Protein AF-A0A5J4N8X3-F1 (afdb_monomer)

Secondary structure (DSSP, 8-state):
--SHHHHHHHHTTT----------TT--HHHHHHHHHHHHHHHHH-HHHHHHHHHHHHHHHTT-GGGHHHHHHHHHHHHHHHHHHHHT-

Solvent-accessible surface area (backbone atoms only — not comparable to full-atom values): 5347 Å² total; per-residue (Å²): 144,70,65,69,64,55,52,58,63,56,56,73,77,65,75,74,77,71,80,76,72,78,79,57,86,85,59,56,62,64,59,52,47,51,54,52,51,51,52,48,50,56,48,57,67,32,65,71,53,42,52,56,50,52,55,53,51,43,57,54,22,68,70,35,75,94,48,21,66,64,42,40,57,48,51,55,53,49,50,54,54,54,55,54,52,53,79,78,105

Mean predicted aligned error: 14.15 Å

Sequence (89 aa):
MRVILFCVLLSLWTVSAERSYIKADNIDVCETCHIAVGALRKLVADKQAREKIIEKVEMYCKMLLFWERQCIDLVEKIGQEVDKLEEFL

Foldseek 3Di:
DPPVVVCVVVVVPPPPPPPPPPPPPPDPPVVVCVVVVVVVLVCLLDPVSLVVVLVVQLVVLVVVVVCSVVSNVVSVVVSVVSVVVNVVD

Radius of gyration: 20.87 Å; Cα contacts (8 Å, |Δi|>4): 25; chains: 1; bounding box: 47×17×53 Å

Nearest PDB structures (foldseek):
  4cqi-assembly1_A  TM=3.815E-01  e=3.200E+00  Leishmania major
  8dk2-assembly1_D  TM=5.607E-01  e=9.230E+00  Pseudomonas aeruginosa PA14

InterPro domains:
  IPR007856 Saposin-like type B, region 1 [PF05184] (28-64)
  IPR011001 Saposin-like [SSF47862] (28-82)

Organism: NCBI:txid34504

Structure (mmCIF, N/CA/C/O backbone):
data_AF-A0A5J4N8X3-F1
#
_entry.id   AF-A0A5J4N8X3-F1
#
loop_
_atom_site.group_PDB
_atom_site.id
_atom_site.type_symbol
_atom_site.label_atom_id
_atom_site.label_alt_id
_atom_site.label_comp_id
_atom_site.label_asym_id
_atom_site.label_entity_id
_atom_site.label_seq_id
_atom_site.pdbx_PDB_ins_code
_atom_site.Cartn_x
_atom_site.Cartn_y
_atom_site.Cartn_z
_atom_site.occupancy
_atom_site.B_iso_or_equiv
_atom_site.auth_seq_id
_atom_site.auth_comp_id
_atom_site.auth_asym_id
_ato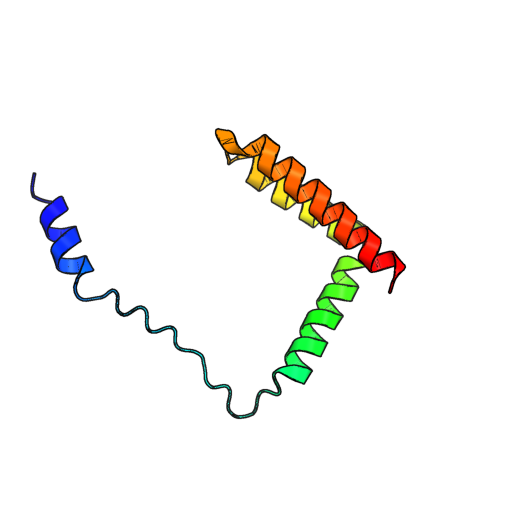m_site.auth_atom_id
_atom_site.pdbx_PDB_model_num
ATOM 1 N N . MET A 1 1 ? 30.921 2.137 32.092 1.00 48.62 1 MET A N 1
ATOM 2 C CA . MET A 1 1 ? 31.050 3.402 31.331 1.00 48.62 1 MET A CA 1
ATOM 3 C C . MET A 1 1 ? 32.271 3.353 30.396 1.00 48.62 1 MET A C 1
ATOM 5 O O . MET A 1 1 ? 33.229 4.074 30.608 1.00 48.62 1 MET A O 1
ATOM 9 N N . ARG A 1 2 ? 32.284 2.445 29.403 1.00 47.22 2 ARG A N 1
ATOM 10 C CA . ARG A 1 2 ? 33.369 2.291 28.396 1.00 47.22 2 ARG A CA 1
ATOM 11 C C . ARG A 1 2 ? 32.877 1.797 27.015 1.00 47.22 2 ARG A C 1
ATOM 13 O O . ARG A 1 2 ? 33.681 1.628 26.113 1.00 47.22 2 ARG A O 1
ATOM 20 N N . VAL A 1 3 ? 31.564 1.599 26.842 1.00 51.28 3 VAL A N 1
ATOM 21 C CA . VAL A 1 3 ? 30.952 1.054 25.608 1.00 51.28 3 VAL A CA 1
ATOM 22 C C . VAL A 1 3 ? 30.538 2.167 24.630 1.00 51.28 3 VAL A C 1
ATOM 24 O O . VAL A 1 3 ? 30.643 2.004 23.420 1.00 51.28 3 VAL A O 1
ATOM 27 N N . ILE A 1 4 ? 30.166 3.345 25.149 1.00 55.97 4 ILE A N 1
ATOM 28 C CA . ILE A 1 4 ? 29.742 4.507 24.343 1.00 55.97 4 ILE A CA 1
ATOM 29 C C . ILE A 1 4 ? 30.913 5.072 23.516 1.00 55.97 4 ILE A C 1
ATOM 31 O O . ILE A 1 4 ? 30.731 5.452 22.364 1.00 55.97 4 ILE A O 1
ATOM 35 N N . LEU A 1 5 ? 32.136 5.055 24.063 1.00 52.03 5 LEU A N 1
ATOM 36 C CA . LEU A 1 5 ? 33.324 5.603 23.394 1.00 52.03 5 LEU A CA 1
ATOM 37 C C . LEU A 1 5 ? 33.759 4.766 22.176 1.00 52.03 5 LEU A C 1
ATOM 39 O O . LEU A 1 5 ? 34.269 5.310 21.202 1.00 52.03 5 LEU A O 1
ATOM 43 N N . PHE A 1 6 ? 33.508 3.453 22.209 1.00 57.00 6 PHE A N 1
ATOM 44 C CA . PHE A 1 6 ? 33.803 2.547 21.096 1.00 57.00 6 PHE A CA 1
ATOM 45 C C . PHE A 1 6 ? 32.841 2.748 19.921 1.00 57.00 6 PHE A C 1
ATOM 47 O O . PHE A 1 6 ? 33.258 2.678 18.768 1.00 57.00 6 PHE A O 1
ATOM 54 N N . CYS A 1 7 ? 31.573 3.060 20.207 1.00 55.22 7 CYS A N 1
ATOM 55 C CA . CYS A 1 7 ? 30.573 3.315 19.172 1.00 55.22 7 CYS A CA 1
ATOM 56 C C . CYS A 1 7 ? 30.880 4.602 18.398 1.00 55.22 7 CYS A C 1
ATOM 58 O O . CYS A 1 7 ? 30.811 4.588 17.178 1.00 55.22 7 CYS A O 1
ATOM 60 N N . VAL A 1 8 ? 31.290 5.677 19.085 1.00 58.75 8 VAL A N 1
ATOM 61 C CA . VAL A 1 8 ? 31.572 6.980 18.450 1.00 58.75 8 VAL A CA 1
ATOM 62 C C . VAL A 1 8 ? 32.848 6.948 17.598 1.00 58.75 8 VAL A C 1
ATOM 64 O O . VAL A 1 8 ? 32.895 7.551 16.527 1.00 58.75 8 VAL A O 1
ATOM 67 N N . LEU A 1 9 ? 33.877 6.213 18.036 1.00 60.38 9 LEU A N 1
ATOM 68 C CA . LEU A 1 9 ? 35.143 6.104 17.302 1.00 60.38 9 LEU A CA 1
ATOM 69 C C . LEU A 1 9 ? 35.066 5.132 16.111 1.00 60.38 9 LEU A C 1
ATOM 71 O O . LEU A 1 9 ? 35.713 5.383 15.099 1.00 60.38 9 LEU A O 1
ATOM 75 N N . LEU A 1 10 ? 34.235 4.082 16.174 1.00 56.50 10 LEU A N 1
ATOM 76 C CA . LEU A 1 10 ? 33.962 3.211 15.019 1.00 56.50 10 LEU A CA 1
ATOM 77 C C . LEU A 1 10 ? 32.946 3.820 14.035 1.00 56.50 10 LEU A C 1
ATOM 79 O O . LEU A 1 10 ? 33.036 3.565 12.834 1.00 56.50 10 LEU A O 1
ATOM 83 N N . SER A 1 11 ? 32.016 4.667 14.497 1.00 53.44 11 SER A N 1
ATOM 84 C CA . SER A 1 11 ? 31.035 5.330 13.623 1.00 53.44 11 SER A CA 1
ATOM 85 C C . SER A 1 11 ? 31.616 6.453 12.759 1.00 53.44 11 SER A C 1
ATOM 87 O O . SER A 1 11 ? 30.991 6.841 11.777 1.00 53.44 11 SER A O 1
ATOM 89 N N . LEU A 1 12 ? 32.804 6.975 13.085 1.00 54.50 12 LEU A N 1
ATOM 90 C CA . LEU A 1 12 ? 33.449 8.037 12.300 1.00 54.50 12 LEU A CA 1
ATOM 91 C C . LEU A 1 12 ? 34.330 7.519 11.147 1.00 54.50 12 LEU A C 1
ATOM 93 O O . LEU A 1 12 ? 34.796 8.331 10.355 1.00 54.50 12 LEU A O 1
ATOM 97 N N . TRP A 1 13 ? 34.532 6.200 11.010 1.00 54.78 13 TRP A N 1
ATOM 98 C CA . TRP A 1 13 ? 35.350 5.610 9.933 1.00 54.78 13 TRP A CA 1
ATOM 99 C C . TRP A 1 13 ? 34.595 4.707 8.943 1.00 54.78 13 TRP A C 1
ATOM 101 O O . TRP A 1 13 ? 35.214 4.208 8.010 1.00 54.78 13 TRP A O 1
ATOM 111 N N . THR A 1 14 ? 33.272 4.513 9.062 1.00 55.31 14 THR A N 1
ATOM 112 C CA . THR A 1 14 ? 32.509 3.740 8.048 1.00 55.31 14 THR A CA 1
ATOM 113 C C . THR A 1 14 ? 31.149 4.310 7.644 1.00 55.31 14 THR A C 1
ATOM 115 O O . THR A 1 14 ? 30.436 3.657 6.889 1.00 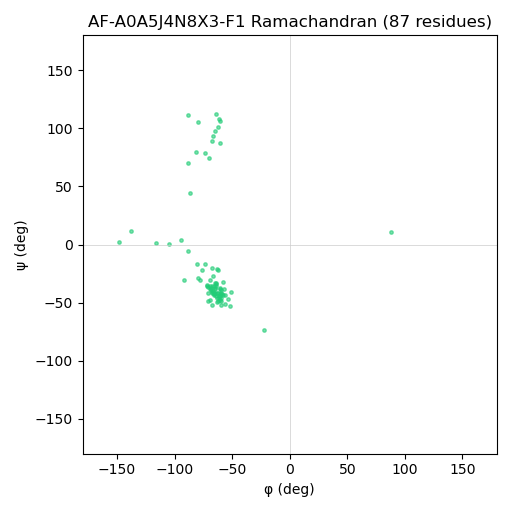55.31 14 THR A O 1
ATOM 118 N N . VAL A 1 15 ? 30.795 5.551 8.006 1.00 55.19 15 VAL A N 1
ATOM 119 C CA . VAL A 1 15 ? 29.629 6.217 7.383 1.00 55.19 15 VAL A CA 1
ATOM 120 C C . VAL A 1 15 ? 30.013 6.951 6.087 1.00 55.19 15 VAL A C 1
ATOM 122 O O . VAL A 1 15 ? 29.583 8.061 5.806 1.00 55.19 15 VAL A O 1
ATOM 125 N N . SER A 1 16 ? 30.810 6.299 5.235 1.00 53.78 16 SER A N 1
ATOM 126 C CA . SER A 1 16 ? 30.733 6.564 3.794 1.00 53.78 16 SER A CA 1
ATOM 127 C C . SER A 1 16 ? 29.563 5.749 3.262 1.00 53.78 16 SER A C 1
ATOM 129 O O . SER A 1 16 ? 29.729 4.660 2.722 1.00 53.78 16 SER A O 1
ATOM 131 N N . ALA A 1 17 ? 28.348 6.263 3.464 1.00 54.34 17 ALA A N 1
ATOM 132 C CA . ALA A 1 17 ? 27.210 5.852 2.660 1.00 54.34 17 ALA A CA 1
ATOM 133 C C . ALA A 1 17 ? 27.420 6.428 1.253 1.00 54.34 17 ALA A C 1
ATOM 135 O O . ALA A 1 17 ? 26.803 7.422 0.870 1.00 54.34 17 ALA A O 1
ATOM 136 N N . GLU A 1 18 ? 28.332 5.832 0.485 1.00 51.25 18 GLU A N 1
ATOM 137 C CA . GLU A 1 18 ? 28.311 5.995 -0.958 1.00 51.25 18 GLU A CA 1
ATOM 138 C C . GLU A 1 18 ? 26.992 5.394 -1.431 1.00 51.25 18 GLU A C 1
ATOM 140 O O . GLU A 1 18 ? 26.805 4.180 -1.507 1.00 51.25 18 GLU A O 1
ATOM 145 N N . ARG A 1 19 ? 26.031 6.275 -1.708 1.00 47.12 19 ARG A N 1
ATOM 146 C CA . ARG A 1 19 ? 24.895 5.966 -2.561 1.00 47.12 19 ARG A CA 1
ATOM 147 C C . ARG A 1 19 ? 25.475 5.601 -3.926 1.00 47.12 19 ARG A C 1
ATOM 149 O O . ARG A 1 19 ? 25.647 6.466 -4.781 1.00 47.12 19 ARG A O 1
ATOM 156 N N . SER A 1 20 ? 25.812 4.333 -4.120 1.00 52.22 20 SER A N 1
ATOM 157 C CA . SER A 1 20 ? 26.150 3.782 -5.422 1.00 52.22 20 SER A CA 1
ATOM 158 C C . SER A 1 20 ? 24.876 3.787 -6.261 1.00 52.22 20 SER A C 1
ATOM 160 O O . SER A 1 20 ? 24.083 2.849 -6.259 1.00 52.22 20 SER A O 1
ATOM 162 N N . TYR A 1 21 ? 24.632 4.895 -6.964 1.00 59.09 21 TYR A N 1
ATOM 163 C CA . TYR A 1 21 ? 23.737 4.847 -8.108 1.00 59.09 21 TYR A CA 1
ATOM 164 C C . TYR A 1 21 ? 24.431 3.933 -9.118 1.00 59.09 21 TYR A C 1
ATOM 166 O O . TYR A 1 21 ? 25.528 4.223 -9.599 1.00 59.09 21 TYR A O 1
ATOM 174 N N . ILE A 1 22 ? 23.846 2.765 -9.368 1.00 62.66 22 ILE A N 1
ATOM 175 C CA . ILE A 1 22 ? 24.261 1.936 -10.490 1.00 62.66 22 ILE A CA 1
ATOM 176 C C . ILE A 1 22 ? 23.999 2.808 -11.712 1.00 62.66 22 ILE A C 1
ATOM 178 O O . ILE A 1 22 ? 22.848 3.082 -12.053 1.00 62.66 22 ILE A O 1
ATOM 182 N N . LYS A 1 23 ? 25.066 3.334 -12.314 1.00 59.00 23 LYS A N 1
ATOM 183 C CA . LYS A 1 23 ? 24.992 4.023 -13.594 1.00 59.00 23 LYS A CA 1
ATOM 184 C C . LYS A 1 23 ? 24.621 2.943 -14.595 1.00 59.00 23 LYS A C 1
ATOM 186 O O . LYS A 1 23 ? 25.464 2.157 -15.015 1.00 59.00 23 LYS A O 1
ATOM 191 N N . ALA A 1 24 ? 23.323 2.815 -14.821 1.00 61.97 24 ALA A N 1
ATOM 192 C CA . ALA A 1 24 ? 22.756 1.790 -15.659 1.00 61.97 24 ALA A CA 1
ATOM 193 C C . ALA A 1 24 ? 23.047 2.143 -17.117 1.00 61.97 24 ALA A C 1
ATOM 195 O O . ALA A 1 24 ? 22.213 2.714 -17.813 1.00 61.97 24 ALA A O 1
ATOM 196 N N . ASP A 1 25 ? 24.274 1.873 -17.549 1.00 58.78 25 ASP A N 1
ATOM 197 C CA . ASP A 1 25 ? 24.650 1.979 -18.948 1.00 58.78 25 ASP A CA 1
ATOM 198 C C . ASP A 1 25 ? 23.777 0.972 -19.716 1.00 58.78 25 ASP A C 1
ATOM 200 O O . ASP A 1 25 ? 23.942 -0.240 -19.561 1.00 58.78 25 ASP A O 1
ATOM 204 N N . ASN A 1 26 ? 22.812 1.487 -20.487 1.00 59.66 26 ASN A N 1
ATOM 205 C CA . ASN A 1 26 ? 21.779 0.780 -21.269 1.00 59.66 26 ASN A CA 1
ATOM 206 C C . ASN A 1 26 ? 20.445 0.404 -20.594 1.00 59.66 26 ASN A C 1
ATOM 208 O O . ASN A 1 26 ? 19.665 -0.313 -21.219 1.00 59.66 26 ASN A O 1
ATOM 212 N N . ILE A 1 27 ? 20.107 0.885 -19.391 1.00 67.12 27 ILE A N 1
ATOM 213 C CA . ILE A 1 27 ? 18.702 0.795 -18.944 1.00 67.12 27 ILE A CA 1
ATOM 214 C C . ILE A 1 27 ? 17.985 2.048 -19.426 1.00 67.12 27 ILE A C 1
ATOM 216 O O . ILE A 1 27 ? 18.252 3.145 -18.931 1.00 67.12 27 ILE A O 1
ATOM 220 N N . ASP A 1 28 ? 17.064 1.885 -20.377 1.00 84.50 28 ASP A N 1
ATOM 221 C CA . ASP A 1 28 ? 16.104 2.936 -20.682 1.00 84.50 28 ASP A CA 1
ATOM 222 C C . ASP A 1 28 ? 15.216 3.125 -19.443 1.00 84.50 28 ASP A C 1
ATOM 224 O O . ASP A 1 28 ? 14.289 2.361 -19.147 1.00 84.50 28 ASP A O 1
ATOM 228 N N . VAL A 1 29 ? 15.580 4.132 -18.651 1.00 83.88 29 VAL A N 1
ATOM 229 C CA . VAL A 1 29 ? 14.874 4.523 -17.431 1.00 83.88 29 VAL A CA 1
ATOM 230 C C . VAL A 1 29 ? 13.416 4.858 -17.751 1.00 83.88 29 VAL A C 1
ATOM 232 O O . VAL A 1 29 ? 12.544 4.597 -16.923 1.00 83.88 29 VAL A O 1
ATOM 235 N N . CYS A 1 30 ? 13.139 5.385 -18.948 1.00 84.06 30 CYS A N 1
ATOM 236 C CA . CYS A 1 30 ? 11.790 5.686 -19.403 1.00 84.06 30 CYS A CA 1
ATOM 237 C C . CYS A 1 30 ? 10.991 4.394 -19.600 1.00 84.06 30 CYS A C 1
ATOM 239 O O . CYS A 1 30 ? 9.926 4.235 -19.002 1.00 84.06 30 CYS A O 1
ATOM 241 N N . GLU A 1 31 ? 11.528 3.434 -20.355 1.00 88.56 31 GLU A N 1
ATOM 242 C CA . GLU A 1 31 ? 10.870 2.142 -20.589 1.00 88.56 31 GLU A CA 1
ATOM 243 C C . GLU A 1 31 ? 10.653 1.373 -19.279 1.00 88.56 31 GLU A C 1
ATOM 245 O O . GLU A 1 31 ? 9.556 0.888 -18.999 1.00 88.56 31 GLU A O 1
ATOM 250 N N . THR A 1 32 ? 11.666 1.344 -18.414 1.00 88.81 32 THR A N 1
ATOM 251 C CA . THR A 1 32 ? 11.582 0.682 -17.105 1.00 88.81 32 THR A CA 1
ATOM 252 C C . THR A 1 32 ? 10.515 1.326 -16.221 1.00 88.81 32 THR A C 1
ATOM 254 O O . THR A 1 32 ? 9.738 0.626 -15.568 1.00 88.81 32 THR A O 1
ATOM 257 N N . CYS A 1 33 ? 10.432 2.660 -16.228 1.00 87.31 33 CYS A N 1
ATOM 258 C CA . CYS A 1 33 ? 9.381 3.397 -15.536 1.00 87.31 33 CYS A CA 1
ATOM 259 C C . CYS A 1 33 ? 7.998 3.044 -16.096 1.00 87.31 33 CYS A C 1
ATOM 261 O O . CYS A 1 33 ? 7.093 2.731 -15.326 1.00 87.31 33 CYS A O 1
ATOM 263 N N . HIS A 1 34 ? 7.833 3.008 -17.421 1.00 89.06 34 HIS A N 1
ATOM 264 C CA . HIS A 1 34 ? 6.570 2.632 -18.057 1.00 89.06 34 HIS A CA 1
ATOM 265 C C . HIS A 1 34 ? 6.131 1.209 -17.705 1.00 89.06 34 HIS A C 1
ATOM 267 O O . HIS A 1 34 ? 4.957 0.999 -17.394 1.00 89.06 34 HIS A O 1
ATOM 273 N N . ILE A 1 35 ? 7.055 0.246 -17.693 1.00 88.19 35 ILE A N 1
ATOM 274 C CA . ILE A 1 35 ? 6.772 -1.138 -17.295 1.00 88.19 35 ILE A CA 1
ATOM 275 C C . ILE A 1 35 ? 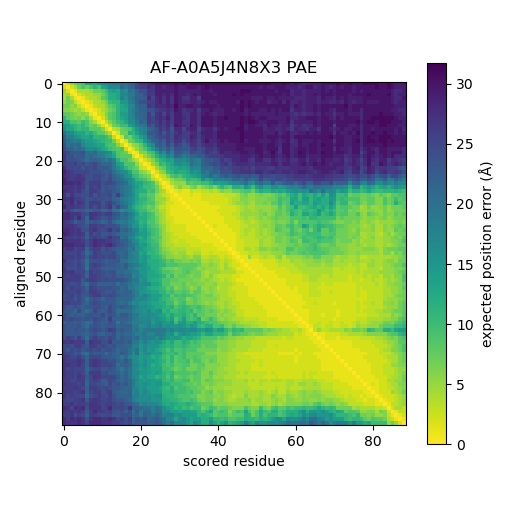6.334 -1.188 -15.826 1.00 88.19 35 ILE A C 1
ATOM 277 O O . ILE A 1 35 ? 5.288 -1.763 -15.512 1.00 88.19 35 ILE A O 1
ATOM 281 N N . ALA A 1 36 ? 7.094 -0.554 -14.929 1.00 86.50 36 ALA A N 1
ATOM 282 C CA . ALA A 1 36 ? 6.802 -0.539 -13.499 1.00 86.50 36 ALA A CA 1
ATOM 283 C C . ALA A 1 36 ? 5.461 0.146 -13.194 1.00 86.50 36 ALA A C 1
ATOM 285 O O . ALA A 1 36 ? 4.616 -0.422 -12.502 1.00 86.50 36 ALA A O 1
ATOM 286 N N . VAL A 1 37 ? 5.226 1.334 -13.757 1.00 86.25 37 VAL A N 1
ATOM 287 C CA . VAL A 1 37 ? 3.970 2.078 -13.598 1.00 86.25 37 VAL A CA 1
ATOM 288 C C . VAL A 1 37 ? 2.805 1.320 -14.233 1.00 86.25 37 VAL A C 1
ATOM 290 O O . VAL A 1 37 ? 1.723 1.292 -13.659 1.00 86.25 37 VAL A O 1
ATOM 293 N N . GLY A 1 38 ? 2.999 0.656 -15.374 1.00 85.06 38 GLY A N 1
ATOM 294 C CA . GLY A 1 38 ? 1.973 -0.180 -16.000 1.00 85.06 38 GLY A CA 1
ATOM 295 C C . GLY A 1 38 ? 1.568 -1.374 -15.132 1.00 85.06 38 GLY A C 1
ATOM 296 O O . GLY A 1 38 ? 0.380 -1.664 -14.992 1.00 85.06 38 GLY A O 1
ATOM 297 N N . ALA A 1 39 ? 2.535 -2.044 -14.501 1.00 84.94 39 ALA A N 1
ATOM 298 C CA . ALA A 1 39 ? 2.264 -3.111 -13.541 1.00 84.94 39 ALA A CA 1
ATOM 299 C C . ALA A 1 39 ? 1.566 -2.578 -12.279 1.00 84.94 39 ALA A C 1
ATOM 301 O O . ALA A 1 39 ? 0.576 -3.160 -11.836 1.00 84.94 39 ALA A O 1
ATOM 302 N N . LEU A 1 40 ? 2.025 -1.438 -11.751 1.00 81.94 40 LEU A N 1
ATOM 303 C CA . LEU A 1 40 ? 1.389 -0.759 -10.621 1.00 81.94 40 LEU A CA 1
ATOM 304 C C . LEU A 1 40 ? -0.055 -0.370 -10.936 1.00 81.94 40 LEU A C 1
ATOM 306 O O . LEU A 1 40 ? -0.920 -0.606 -10.108 1.00 81.94 40 LEU A O 1
ATOM 310 N N . ARG A 1 41 ? -0.348 0.140 -12.138 1.00 81.44 41 ARG A N 1
ATOM 311 C CA . ARG A 1 41 ? -1.721 0.457 -12.568 1.00 81.44 41 ARG A CA 1
ATOM 312 C C . ARG A 1 41 ? -2.631 -0.768 -12.536 1.00 81.44 41 ARG A C 1
ATOM 314 O O . ARG A 1 41 ? -3.751 -0.666 -12.058 1.00 81.44 41 ARG A O 1
ATOM 321 N N . LYS A 1 42 ? -2.148 -1.930 -12.990 1.00 82.00 42 LYS A N 1
ATOM 322 C CA . LYS A 1 42 ? -2.920 -3.186 -12.943 1.00 82.00 42 LYS A CA 1
ATOM 323 C C . LYS A 1 42 ? -3.186 -3.651 -11.514 1.00 82.00 42 LYS A C 1
ATOM 325 O O . LYS A 1 42 ? -4.288 -4.092 -11.222 1.00 82.00 42 LYS A O 1
ATOM 330 N N . LEU A 1 43 ? -2.185 -3.546 -10.639 1.00 79.25 43 LEU A N 1
ATOM 331 C CA . LEU A 1 43 ? -2.332 -3.877 -9.219 1.00 79.25 43 LEU A CA 1
ATOM 332 C C . LEU A 1 43 ? -3.278 -2.912 -8.512 1.00 79.25 43 LEU A C 1
ATOM 334 O O . LEU A 1 43 ? -4.077 -3.334 -7.688 1.00 79.25 43 LEU A O 1
ATOM 338 N N . VAL A 1 44 ? -3.190 -1.628 -8.852 1.00 78.06 44 VAL A N 1
ATOM 339 C CA . VAL A 1 44 ? -4.078 -0.604 -8.322 1.00 78.06 44 VAL A CA 1
ATOM 340 C C . VAL A 1 44 ? -5.496 -0.848 -8.801 1.00 78.06 44 VAL A C 1
ATOM 342 O O . VAL A 1 44 ? -6.367 -0.753 -7.965 1.00 78.06 44 VAL A O 1
ATOM 345 N N . ALA A 1 45 ? -5.752 -1.200 -10.064 1.00 80.94 45 ALA A N 1
ATOM 346 C CA . ALA A 1 45 ? -7.106 -1.460 -10.576 1.00 80.94 45 ALA A CA 1
ATOM 347 C C . ALA A 1 45 ? -7.813 -2.658 -9.903 1.00 80.94 45 ALA A C 1
ATOM 349 O O . ALA A 1 45 ? -9.039 -2.761 -9.925 1.00 80.94 45 ALA A O 1
ATOM 350 N N . ASP A 1 46 ? -7.065 -3.572 -9.285 1.00 85.44 46 ASP A N 1
ATOM 351 C CA . ASP A 1 46 ? -7.639 -4.680 -8.529 1.00 85.44 46 ASP A CA 1
ATOM 352 C C . ASP A 1 46 ? -8.085 -4.211 -7.131 1.00 85.44 46 ASP A C 1
ATOM 354 O O . ASP A 1 46 ? -7.274 -4.028 -6.218 1.00 85.44 46 ASP A O 1
ATOM 358 N N . LYS A 1 47 ? -9.406 -4.076 -6.945 1.00 82.62 47 LYS A N 1
ATOM 359 C CA . LYS A 1 47 ? -10.037 -3.736 -5.655 1.00 82.62 47 LYS A CA 1
ATOM 360 C C . LYS A 1 47 ? -9.570 -4.628 -4.508 1.00 82.62 47 LYS A C 1
ATOM 362 O O . LYS A 1 47 ? -9.300 -4.134 -3.417 1.00 82.62 47 LYS A O 1
ATOM 367 N N . GLN A 1 48 ? -9.420 -5.927 -4.755 1.00 85.69 48 GLN A N 1
ATOM 368 C CA . GLN A 1 48 ? -9.015 -6.870 -3.720 1.00 85.69 48 GLN A CA 1
ATOM 369 C C . GLN A 1 48 ? -7.539 -6.686 -3.342 1.00 85.69 48 GLN A C 1
ATOM 371 O O . GLN A 1 48 ? -7.162 -6.868 -2.182 1.00 85.69 48 GLN A O 1
ATOM 376 N N . ALA A 1 49 ? -6.686 -6.337 -4.308 1.00 84.81 49 ALA A N 1
ATOM 377 C CA . ALA A 1 49 ? -5.295 -5.999 -4.034 1.00 84.81 49 ALA A CA 1
ATOM 378 C C . ALA A 1 49 ? -5.184 -4.689 -3.237 1.00 84.81 49 ALA A C 1
ATOM 380 O O . ALA A 1 49 ? -4.405 -4.636 -2.284 1.00 84.81 49 ALA A O 1
ATOM 381 N N . ARG A 1 50 ? -5.996 -3.671 -3.565 1.00 81.75 50 ARG A N 1
ATOM 382 C CA . ARG A 1 50 ? -6.056 -2.398 -2.824 1.00 81.75 50 ARG A CA 1
ATOM 383 C C . ARG A 1 50 ? -6.440 -2.589 -1.364 1.00 81.75 50 ARG A C 1
ATOM 385 O O . ARG A 1 50 ? -5.698 -2.149 -0.489 1.00 81.75 50 ARG A O 1
ATOM 392 N N . GLU A 1 51 ? -7.533 -3.297 -1.096 1.00 87.12 51 GLU A N 1
ATOM 393 C CA . GLU A 1 51 ? -8.001 -3.556 0.272 1.00 87.12 51 GLU A CA 1
ATO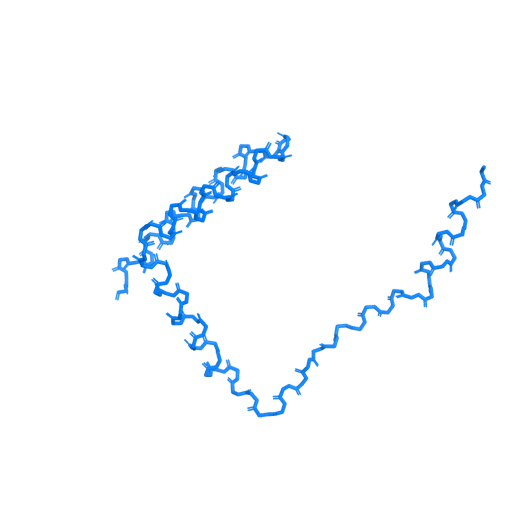M 394 C C . GLU A 1 51 ? -6.931 -4.272 1.108 1.00 87.12 51 GLU A C 1
ATOM 396 O O . GLU A 1 51 ? -6.631 -3.858 2.225 1.00 87.12 51 GLU A O 1
ATOM 401 N N . LYS A 1 52 ? -6.262 -5.282 0.535 1.00 88.88 52 LYS A N 1
ATOM 402 C CA . LYS A 1 52 ? -5.168 -6.004 1.209 1.00 88.88 52 LYS A CA 1
ATOM 403 C C . LYS A 1 52 ? -3.959 -5.120 1.511 1.00 88.88 52 LYS A C 1
ATOM 405 O O . LYS A 1 52 ? -3.251 -5.365 2.488 1.00 88.88 52 LYS A O 1
ATOM 410 N N . ILE A 1 53 ? -3.659 -4.148 0.650 1.00 86.44 53 ILE A N 1
ATOM 411 C CA . ILE A 1 53 ? -2.566 -3.199 0.881 1.00 86.44 53 ILE A CA 1
ATOM 412 C C . ILE A 1 53 ? -2.951 -2.245 2.011 1.00 86.44 53 ILE A C 1
ATOM 414 O O . ILE A 1 53 ? -2.165 -2.095 2.943 1.00 86.44 53 ILE A O 1
ATOM 418 N N . ILE A 1 54 ? -4.152 -1.664 1.960 1.00 88.62 54 ILE A N 1
ATOM 419 C CA . ILE A 1 54 ? -4.672 -0.761 2.995 1.00 88.62 54 ILE A CA 1
ATOM 420 C C . ILE A 1 54 ? -4.659 -1.459 4.358 1.00 88.62 54 ILE A C 1
ATOM 422 O O . ILE A 1 54 ? -4.021 -0.963 5.282 1.00 88.62 54 ILE A O 1
ATOM 426 N N . GLU A 1 55 ? -5.220 -2.666 4.450 1.00 90.38 55 GLU A N 1
ATOM 427 C CA . GLU A 1 55 ? -5.261 -3.456 5.687 1.00 90.38 55 GLU A CA 1
ATOM 428 C C . GLU A 1 55 ? -3.857 -3.700 6.263 1.00 90.38 55 GLU A C 1
ATOM 430 O O . GLU A 1 55 ? -3.615 -3.551 7.466 1.00 90.38 55 GLU A O 1
ATOM 435 N N . LYS A 1 56 ? -2.888 -4.043 5.404 1.00 92.19 56 LYS A N 1
ATOM 436 C CA . LYS A 1 56 ? -1.503 -4.240 5.844 1.00 92.19 56 LYS A CA 1
ATOM 437 C C . LYS A 1 56 ? -0.896 -2.955 6.381 1.00 92.19 56 LYS A C 1
ATOM 439 O O . LYS A 1 56 ? -0.227 -3.003 7.410 1.00 92.19 56 LYS A O 1
ATOM 444 N N . VAL A 1 57 ? -1.091 -1.828 5.702 1.00 90.19 57 VAL A N 1
ATOM 445 C CA . VAL A 1 57 ? -0.523 -0.549 6.144 1.00 90.19 57 VAL A CA 1
ATOM 446 C C . VAL A 1 57 ? -1.200 -0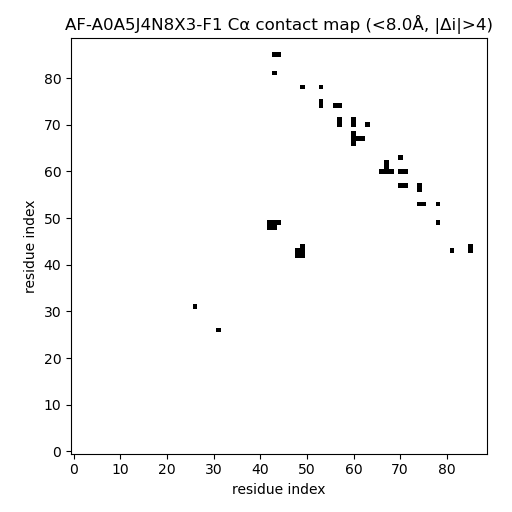.068 7.429 1.00 90.19 57 VAL A C 1
ATOM 448 O O . VAL A 1 57 ? -0.501 0.359 8.344 1.00 90.19 57 VAL A O 1
ATOM 451 N N . GLU A 1 58 ? -2.511 -0.246 7.578 1.00 91.62 58 GLU A N 1
ATOM 452 C CA . GLU A 1 58 ? -3.228 0.016 8.832 1.00 91.62 58 GLU A CA 1
ATOM 453 C C . GLU A 1 58 ? -2.698 -0.830 9.996 1.00 91.62 58 GLU A C 1
ATOM 455 O O . GLU A 1 58 ? -2.548 -0.335 11.114 1.00 91.62 58 GLU A O 1
ATOM 460 N N . MET A 1 59 ? -2.347 -2.098 9.753 1.00 92.56 59 MET A N 1
ATOM 461 C CA . MET A 1 59 ? -1.697 -2.936 10.765 1.00 92.56 59 MET A CA 1
ATOM 462 C C . MET A 1 59 ? -0.347 -2.348 11.209 1.00 92.56 59 MET A C 1
ATOM 464 O O . MET A 1 59 ? -0.025 -2.384 12.397 1.00 92.56 59 MET A O 1
ATOM 468 N N . TYR A 1 60 ? 0.427 -1.761 10.289 1.00 92.19 60 TYR A N 1
ATOM 469 C CA . TYR A 1 60 ? 1.640 -1.018 10.647 1.00 92.19 60 TYR A CA 1
ATOM 470 C C . TYR A 1 60 ? 1.324 0.274 11.408 1.00 92.19 60 TYR A C 1
ATOM 472 O O . TYR A 1 60 ? 2.032 0.593 12.366 1.00 92.19 60 TYR A O 1
ATOM 480 N N . CYS A 1 61 ? 0.243 0.976 11.058 1.00 93.12 61 CYS A N 1
ATOM 481 C CA . CYS A 1 61 ? -0.204 2.165 11.781 1.00 93.12 61 CYS A CA 1
ATOM 482 C C . CYS A 1 61 ? -0.537 1.868 13.248 1.00 93.12 61 CYS A C 1
ATOM 484 O O . CYS A 1 61 ? -0.155 2.642 14.122 1.00 93.12 61 CYS A O 1
ATOM 486 N N . LYS A 1 62 ? -1.145 0.714 13.545 1.00 92.75 62 LYS A N 1
ATOM 487 C CA . LYS A 1 62 ? -1.451 0.276 14.923 1.00 92.75 62 LYS A CA 1
ATOM 488 C C . LYS A 1 62 ? -0.211 0.078 15.800 1.00 92.75 62 LYS A C 1
ATOM 490 O O . LYS A 1 62 ? -0.301 0.128 17.022 1.00 92.75 62 LYS A O 1
ATOM 495 N N . MET A 1 63 ? 0.964 -0.132 15.203 1.00 93.75 63 MET A N 1
ATOM 496 C CA . MET A 1 63 ? 2.225 -0.211 15.953 1.00 93.75 63 MET A CA 1
ATOM 497 C C . MET A 1 63 ? 2.784 1.172 16.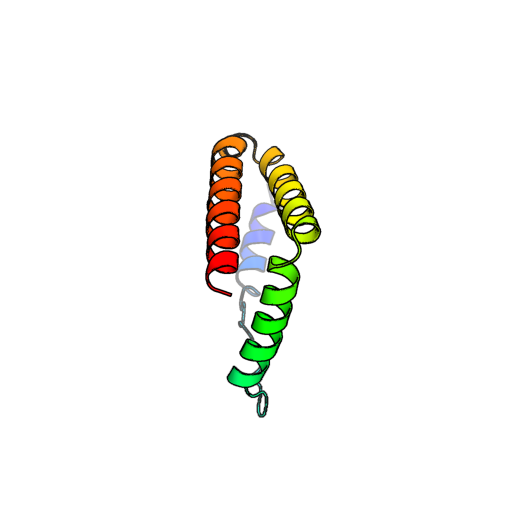314 1.00 93.75 63 MET A C 1
ATOM 499 O O . MET A 1 63 ? 3.631 1.291 17.202 1.00 93.75 63 MET A O 1
ATOM 503 N N . LEU A 1 64 ? 2.313 2.231 15.654 1.00 89.88 64 LEU A N 1
ATOM 504 C CA . LEU A 1 64 ? 2.759 3.601 15.869 1.00 89.88 64 LEU A CA 1
ATOM 505 C C . LEU A 1 64 ? 1.936 4.265 16.979 1.00 89.88 64 LEU A C 1
ATOM 507 O O . LEU A 1 64 ? 1.184 5.182 16.705 1.00 89.88 64 LEU A O 1
ATOM 511 N N . LEU A 1 65 ? 2.110 3.847 18.235 1.00 90.25 65 LEU A N 1
ATOM 512 C CA . LEU A 1 65 ? 1.396 4.344 19.431 1.00 90.25 65 LEU A CA 1
ATOM 513 C C . LEU A 1 65 ? 0.784 5.761 19.313 1.00 90.25 65 LEU A C 1
ATOM 515 O O . LEU A 1 65 ? -0.423 5.923 19.194 1.00 90.25 65 LEU A O 1
ATOM 519 N N . PHE A 1 66 ? 1.616 6.808 19.339 1.00 93.25 66 PHE A N 1
ATOM 520 C CA . PHE A 1 66 ? 1.141 8.200 19.337 1.00 93.25 66 PHE A CA 1
ATOM 521 C C . PHE A 1 66 ? 0.647 8.684 17.961 1.00 93.25 66 PHE A C 1
ATOM 523 O O . PHE A 1 66 ? -0.115 9.643 17.876 1.00 93.25 66 PHE A O 1
ATOM 530 N N . TRP A 1 67 ? 1.084 8.034 16.883 1.00 94.50 67 TRP A N 1
ATOM 531 C CA . TRP A 1 67 ? 0.830 8.455 15.504 1.00 94.50 67 TRP A CA 1
ATOM 532 C C . TRP A 1 67 ? -0.223 7.597 14.802 1.00 94.50 67 TRP A C 1
ATOM 534 O O . TRP A 1 67 ? -0.528 7.867 13.647 1.00 94.50 67 TRP A O 1
ATOM 544 N N . GLU A 1 68 ? -0.793 6.599 15.478 1.00 93.88 68 GLU A N 1
ATOM 545 C CA . GLU A 1 68 ? -1.696 5.603 14.901 1.00 93.88 68 GLU A CA 1
ATOM 546 C C . GLU A 1 68 ? -2.826 6.280 14.136 1.00 93.88 68 GLU A C 1
ATOM 548 O O . GLU A 1 68 ? -2.998 6.027 12.948 1.00 93.88 68 GLU A O 1
ATOM 553 N N . ARG A 1 69 ? -3.527 7.215 14.787 1.00 94.56 69 ARG A N 1
ATOM 554 C CA . ARG A 1 69 ? -4.638 7.937 14.163 1.00 94.56 69 ARG A CA 1
ATOM 555 C C . ARG A 1 69 ? -4.189 8.723 12.933 1.00 94.56 69 ARG A C 1
ATOM 557 O O . ARG A 1 69 ? -4.792 8.591 11.883 1.00 94.56 69 ARG A O 1
ATOM 564 N N . GLN A 1 70 ? -3.099 9.482 13.040 1.00 95.00 70 GLN A N 1
ATOM 565 C CA . GLN A 1 70 ? -2.584 10.271 11.913 1.00 95.00 70 GLN A CA 1
ATOM 566 C C . GLN A 1 70 ? -2.123 9.383 10.750 1.00 95.00 70 GLN A C 1
ATOM 568 O O . GLN A 1 70 ? -2.238 9.771 9.592 1.00 95.00 70 GLN A O 1
ATOM 573 N N . CYS A 1 71 ? -1.598 8.197 11.059 1.00 95.25 71 CYS A N 1
ATOM 574 C CA . CYS A 1 71 ? -1.204 7.205 10.072 1.00 95.25 71 CYS A CA 1
ATOM 575 C C . CYS A 1 71 ? -2.431 6.609 9.375 1.00 95.25 71 CYS A C 1
ATOM 577 O O . CYS A 1 71 ? -2.459 6.593 8.150 1.00 95.25 71 CYS A O 1
ATOM 579 N N . ILE A 1 72 ? -3.455 6.193 10.127 1.00 94.56 72 ILE A N 1
ATOM 580 C CA . ILE A 1 72 ? -4.708 5.662 9.567 1.00 94.56 72 ILE A CA 1
ATOM 581 C C . ILE A 1 72 ? -5.382 6.719 8.684 1.00 94.56 72 ILE A C 1
ATOM 583 O O . ILE A 1 72 ? -5.655 6.440 7.521 1.00 94.56 72 ILE A O 1
ATOM 587 N N . ASP A 1 73 ? -5.529 7.954 9.176 1.00 94.81 73 ASP A N 1
ATOM 588 C CA . ASP A 1 73 ? -6.129 9.062 8.418 1.00 94.81 73 ASP A CA 1
ATOM 589 C C . ASP A 1 73 ? -5.382 9.313 7.091 1.00 94.81 73 ASP A C 1
ATOM 591 O O . ASP A 1 73 ? -5.983 9.614 6.055 1.00 94.81 73 ASP A O 1
ATOM 595 N N . LEU A 1 74 ? -4.049 9.186 7.101 1.00 93.56 74 LEU A N 1
ATOM 596 C CA . LEU A 1 74 ? -3.226 9.339 5.904 1.00 93.56 74 LEU A CA 1
ATOM 597 C C . LEU A 1 74 ? -3.413 8.173 4.925 1.00 93.56 74 LEU A C 1
ATOM 599 O O . LEU A 1 74 ? -3.494 8.406 3.719 1.00 93.56 74 LEU A O 1
ATOM 603 N N . VAL A 1 75 ? -3.481 6.938 5.424 1.00 91.25 75 VAL A N 1
ATOM 604 C CA . VAL A 1 75 ? -3.702 5.737 4.605 1.00 91.25 75 VAL A CA 1
ATOM 605 C C . VAL A 1 75 ? -5.064 5.791 3.926 1.00 91.25 75 VAL A C 1
ATOM 607 O O . VAL A 1 75 ? -5.136 5.583 2.715 1.00 91.25 75 VAL A O 1
ATOM 610 N N . GLU A 1 76 ? -6.118 6.142 4.663 1.00 90.44 76 GLU A N 1
ATOM 611 C CA . GLU A 1 76 ? -7.466 6.308 4.113 1.00 90.44 76 GLU A CA 1
ATOM 612 C C . GLU A 1 76 ? -7.493 7.387 3.025 1.00 90.44 76 GLU A C 1
ATOM 614 O O . GLU A 1 76 ? -8.021 7.167 1.932 1.00 90.44 76 GLU A O 1
ATOM 619 N N . LYS A 1 77 ? -6.869 8.543 3.284 1.00 91.19 77 LYS A N 1
ATOM 620 C CA . LYS A 1 77 ? -6.804 9.637 2.310 1.00 91.19 77 LYS A CA 1
ATOM 621 C C . LYS A 1 77 ? -6.071 9.228 1.031 1.00 91.19 77 LYS A C 1
ATOM 623 O O . LYS A 1 77 ? -6.544 9.528 -0.064 1.00 91.19 77 LYS A O 1
ATOM 628 N N . ILE A 1 78 ? -4.936 8.540 1.156 1.00 86.94 78 ILE A N 1
ATOM 629 C CA . ILE A 1 78 ? -4.183 8.042 -0.002 1.00 86.94 78 ILE A CA 1
ATOM 630 C C . ILE A 1 78 ? -5.002 6.992 -0.758 1.00 86.94 78 ILE A C 1
ATOM 632 O O . ILE A 1 78 ? -5.048 7.046 -1.984 1.00 86.94 78 ILE A O 1
ATOM 636 N N . GLY A 1 79 ? -5.689 6.084 -0.057 1.00 85.56 79 GLY A N 1
ATOM 637 C CA . GLY A 1 79 ? -6.596 5.109 -0.670 1.00 85.56 79 GLY A CA 1
ATOM 638 C C . GLY A 1 79 ? -7.646 5.783 -1.555 1.00 85.56 79 GLY A C 1
ATOM 639 O O . GLY A 1 79 ? -7.784 5.434 -2.723 1.00 85.56 79 GLY A O 1
ATOM 640 N N . GLN A 1 80 ? -8.282 6.845 -1.055 1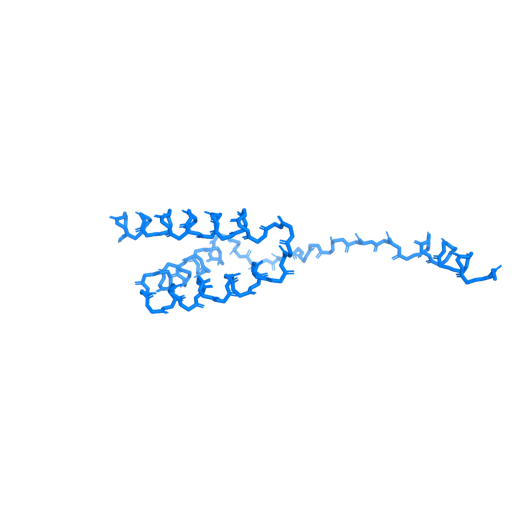.00 85.94 80 GLN A N 1
ATOM 641 C CA . GLN A 1 80 ? -9.257 7.626 -1.825 1.00 85.94 80 GLN A CA 1
ATOM 642 C C . GLN A 1 80 ? -8.651 8.343 -3.041 1.00 85.94 80 GLN A C 1
ATOM 644 O O . GLN A 1 80 ? -9.313 8.500 -4.066 1.00 85.94 80 GLN A O 1
ATOM 649 N N . GLU A 1 81 ? -7.415 8.836 -2.944 1.00 84.81 81 GLU A N 1
ATOM 650 C CA . GLU A 1 81 ? -6.719 9.454 -4.082 1.00 84.81 81 GLU A CA 1
ATOM 651 C C . GLU A 1 81 ? -6.359 8.416 -5.154 1.00 84.81 81 GLU A C 1
ATOM 653 O O . GLU A 1 81 ? -6.454 8.700 -6.349 1.00 84.81 81 GLU A O 1
ATOM 658 N N . VAL A 1 82 ? -6.012 7.199 -4.733 1.00 80.94 82 VAL A N 1
ATOM 659 C CA . VAL A 1 82 ? -5.753 6.058 -5.615 1.00 80.94 82 VAL A CA 1
ATOM 660 C C . VAL A 1 82 ? -7.037 5.575 -6.301 1.00 80.94 82 VAL A C 1
ATOM 662 O O . VAL A 1 82 ? -7.004 5.294 -7.498 1.00 80.94 82 VAL A O 1
ATOM 665 N N . ASP A 1 83 ? -8.170 5.553 -5.599 1.00 80.06 83 ASP A N 1
ATOM 666 C CA . ASP A 1 83 ? -9.470 5.216 -6.194 1.00 80.06 83 ASP A CA 1
ATOM 667 C C . ASP A 1 83 ? -9.897 6.253 -7.245 1.00 80.06 83 ASP A C 1
ATOM 669 O O . ASP A 1 83 ? -10.378 5.899 -8.317 1.00 80.06 83 ASP A O 1
ATOM 673 N N . LYS A 1 84 ? -9.638 7.544 -7.009 1.00 77.56 84 LYS A N 1
ATOM 674 C CA . LYS A 1 84 ? -9.887 8.592 -8.017 1.00 77.56 84 LYS A CA 1
ATOM 675 C C . LYS A 1 84 ? -9.005 8.435 -9.251 1.0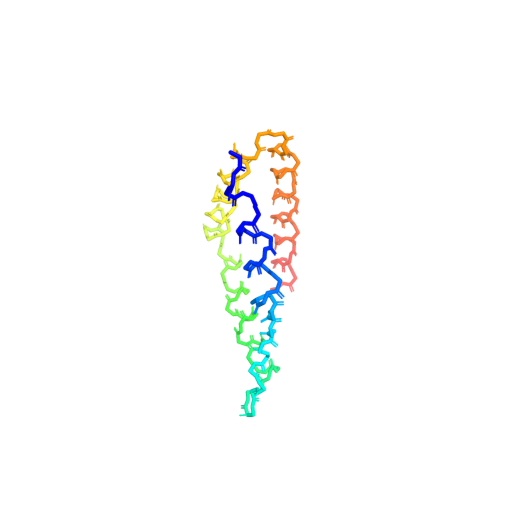0 77.56 84 LYS A C 1
ATOM 677 O O . LYS A 1 84 ? -9.432 8.766 -10.348 1.00 77.56 84 LYS A O 1
ATOM 682 N N . LEU A 1 85 ? -7.775 7.949 -9.090 1.00 70.12 85 LEU A N 1
ATOM 683 C CA . LEU A 1 85 ? -6.879 7.668 -10.214 1.00 70.12 85 LEU A CA 1
ATOM 684 C C . LEU A 1 85 ? -7.385 6.517 -11.094 1.00 70.12 85 LEU A C 1
ATOM 686 O O . LEU A 1 85 ? -7.077 6.521 -12.282 1.00 70.12 85 LEU A O 1
ATOM 690 N N . GLU A 1 86 ? -8.163 5.575 -10.547 1.00 65.69 86 GLU A N 1
ATOM 691 C CA . GLU A 1 86 ? -8.855 4.538 -11.328 1.00 65.69 86 GLU A CA 1
ATOM 692 C C . GLU A 1 86 ? -9.923 5.139 -12.252 1.00 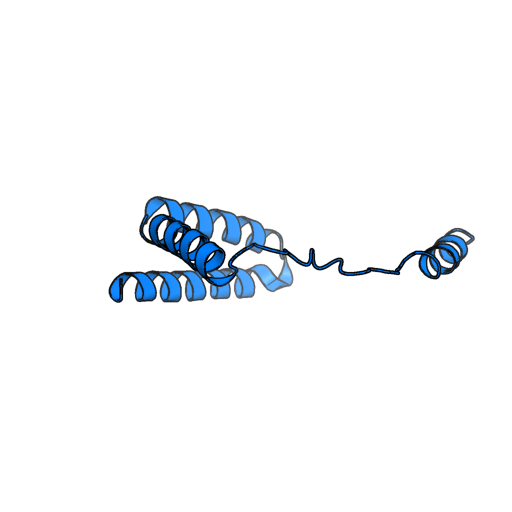65.69 86 GLU A C 1
ATOM 694 O O . GLU A 1 86 ? -10.063 4.676 -13.374 1.00 65.69 86 GLU A O 1
ATOM 699 N N . GLU A 1 87 ? -10.630 6.199 -11.843 1.00 60.84 87 GLU A N 1
ATOM 700 C CA . GLU A 1 87 ? -11.668 6.832 -12.680 1.00 60.84 87 GLU A CA 1
ATOM 701 C C . GLU A 1 87 ? -11.110 7.540 -13.928 1.00 60.84 87 GLU A C 1
ATOM 703 O O . GLU A 1 87 ? -11.841 7.775 -14.891 1.00 60.84 87 GLU A O 1
ATOM 708 N N . PHE A 1 88 ? -9.819 7.884 -13.930 1.00 56.66 88 PHE A N 1
ATOM 709 C CA . PHE A 1 88 ? -9.132 8.498 -15.073 1.00 56.66 88 PHE A CA 1
ATOM 710 C C . PHE A 1 88 ? -8.418 7.477 -15.978 1.00 56.66 88 PHE A C 1
ATOM 712 O O . PHE A 1 88 ? -7.706 7.884 -16.904 1.00 56.66 88 PHE A O 1
ATOM 719 N N . LEU A 1 89 ? -8.556 6.178 -15.696 1.00 53.62 89 LEU A N 1
ATOM 720 C CA . LEU A 1 89 ? -7.791 5.081 -16.294 1.00 53.62 89 LEU A CA 1
ATOM 721 C C . LEU A 1 89 ? -8.693 4.105 -17.055 1.00 53.62 89 LEU A C 1
ATOM 723 O O . LEU A 1 89 ? -8.244 3.673 -18.141 1.00 53.62 89 LEU A O 1
#

pLDDT: mean 76.57, std 15.8, range [47.12, 95.25]

=== Feature glossary ===
The features interleaved in this record are:

— What the protein is —

Sequence gives the chain of amino acids in standard one-letter code (A=alanine, C=cysteine, …, Y=tyrosine), read N→C. It is the only feature that is directly encoded by the gene; all structural features are derived from the folded form of this sequence.

Database cross-references. InterPro integrates a dozen domain/family signature databases into unified entries with residue-range hits. GO terms attach function/process/location labels with evidence codes. CATH codes position the fold in a four-level structural taxonomy. Organism is the NCBI-taxonomy species name.

— Where its atoms are —

Atomic coordinates in PDBx/mmCIF format — the same representation the Protein Data Bank distributes. Each line of the _atom_site loop places one backbone atom in Cartesian space (units: ångströms, origin: arbitrary).

The six renders are orthographic views along the three Cartesian axes in both directions. Representation (cartoon, sticks, or surface) and color scheme (sequence-rainbow or by-chain) vary across proteins so the training set covers all the common visualization conventions.

— Local backbone conformation —

Eight-state secondary structure (DSSP): H is the canonical α-helix, G the tighter 3₁₀-helix, I the wider π-helix; E/B are β-structure, T and S are turns and bends, and '-' is everything else. DSSP derives these from the pattern of main-chain N–H···O=C hydrogen bonds, not from the sequence.

P-SEA three-state annotation labels each residue as helix, strand, or coil based purely on the geometry of the Cα trace. It serves as a fallback when the full backbone (and thus DSSP) is unavailable.

The φ/ψ torsion pair specifies the backbone conformation at each residue. φ rotates about the N–Cα bond, ψ about the Cα–C bond. Steric clashes forbid most of the (φ, ψ) plane — the allowed regions (α-helix basin, β-sheet basin, left-handed helix) are the Ramachandran-allowed regions.

— Global shape and packing —

The geometric summary reports three shape descriptors. Rg (radius of gyration) measures how spread out the Cα atoms are about their centre of mass; compact globular proteins have small Rg, elongated or unfolded ones large. Cα contacts (<8 Å, |i−j|>4) count long-range residue pairs in spatial proximity — high for tightly packed folds, near zero for rods or random coil. The bounding-box extents give the protein's footprint along x, y, z in Å.

Solvent-accessible surface area (SASA) is the area in Å² traced out by the centre of a 1.4 Å probe sphere (a water molecule) rolled over the protein's van der Waals surface (Shrake–Rupley / Lee–Richards construction). Buried residues have near-zero SASA; fully exposed residues can exceed 200 Å². The total SASA scales roughly with the number of surface residues.

The contact map is a binary N×N matrix image: pixel (i, j) is dark where Cα_i and Cα_j are within 8 Å and |i−j|>4. Because the |i−j|>4 filter removes local helical contacts, off-diagonal stripes parallel to the main diagonal indicate parallel β-sheets; stripes perpendicular to it indicate antiparallel β-sheets. The Ramachandran plot scatters every residue's (φ, ψ) pair against the sterically allowed regions. The PAE heatmap renders the predicted-aligned-error matrix.

— Structural neighborhood —

3Di is Foldseek's structural alphabet. Each residue is assigned one of twenty discrete states based on how its Cα sits relative to its spatial (not sequential) neighbors. Aligning 3Di strings finds structural homologs roughly as well as full 3D superposition, but orders of magnitude faster.

Nearest PDB neighbors are the top structural matches found by Foldseek when searching this structure against the entire Protein Data Bank. Each hit reports a TM-score (0 to 1; >0.5 almost always implies the same fold) and an E-value. These are *structural* homologs — they may share no detectable sequence similarity.

— Confidence and disorder —

For AlphaFold models, the B-factor field carries pLDDT — the model's own estimate of local accuracy on a 0–100 scale. Regions with pLDDT<50 should be treated as essentially unmodeled; they often correspond to intrinsically disordered segments.

Crystallographic B-factors measure how much each atom's electron density is smeared out, in Å². They rise in mobile loops and surface residues and fall in the buried interior. In AlphaFold models this column is repurposed to hold pLDDT instead.

Predicted aligned error is AlphaFold's pairwise confidence. Unlike pLDDT (per-residue), PAE is per-residue-pair and captures whether two parts of the structure are correctly placed relative to each other. Units are ångströms of expected positional error.